Protein AF-A0A968BP22-F1 (afdb_monomer_lite)

Structure (mmCIF, N/CA/C/O backbone):
data_AF-A0A968BP22-F1
#
_entry.id   AF-A0A968BP22-F1
#
loop_
_atom_site.group_PDB
_atom_site.id
_atom_site.type_symbol
_atom_site.label_atom_id
_atom_site.label_alt_id
_atom_site.label_comp_id
_atom_site.label_asym_id
_atom_site.label_entity_id
_atom_site.label_seq_id
_atom_site.pdbx_PDB_ins_code
_atom_site.Cartn_x
_atom_site.Cartn_y
_atom_site.Cartn_z
_atom_site.occupancy
_atom_site.B_iso_or_equiv
_atom_site.auth_seq_id
_atom_site.auth_comp_id
_atom_site.auth_asym_id
_atom_site.auth_atom_id
_atom_site.pdbx_PDB_model_num
ATOM 1 N N . PHE A 1 1 ? -2.699 17.187 -6.566 1.00 51.91 1 PHE A N 1
ATOM 2 C CA . PHE A 1 1 ? -2.874 15.762 -6.263 1.00 51.91 1 PHE A CA 1
ATOM 3 C C . PHE A 1 1 ? -1.518 15.120 -6.425 1.00 51.91 1 PHE A C 1
ATOM 5 O O . PHE A 1 1 ? -1.048 15.002 -7.548 1.00 51.91 1 PHE A O 1
ATOM 12 N N . SER A 1 2 ? -0.834 14.888 -5.310 1.00 63.00 2 SER A N 1
ATOM 13 C CA . SER A 1 2 ? 0.420 14.133 -5.291 1.00 63.00 2 SER A CA 1
ATOM 14 C C . SER A 1 2 ? 0.091 12.638 -5.304 1.00 63.00 2 SER A C 1
ATOM 16 O O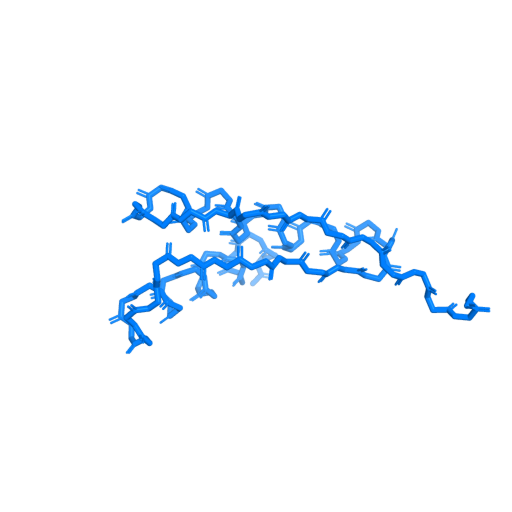 . SER A 1 2 ? -0.964 12.250 -4.804 1.00 63.00 2 SER A O 1
ATOM 18 N N . ASP A 1 3 ? 0.975 11.788 -5.821 1.00 58.75 3 ASP A N 1
ATOM 19 C CA . ASP A 1 3 ? 0.852 10.327 -5.686 1.00 58.75 3 ASP A CA 1
AT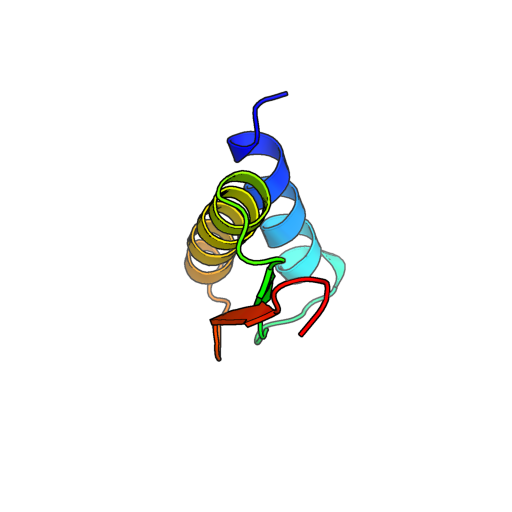OM 20 C C . ASP A 1 3 ? 0.779 9.897 -4.209 1.00 58.75 3 ASP A C 1
ATOM 22 O O . ASP A 1 3 ? 0.058 8.961 -3.861 1.00 58.75 3 ASP A O 1
ATOM 26 N N . GLY A 1 4 ? 1.400 10.688 -3.322 1.00 62.75 4 GLY A N 1
ATOM 27 C CA . GLY A 1 4 ? 1.268 10.564 -1.869 1.00 62.75 4 GLY A CA 1
ATOM 28 C C . GLY A 1 4 ? -0.183 10.649 -1.368 1.00 62.75 4 GLY A C 1
ATOM 29 O O . GLY A 1 4 ? -0.581 9.912 -0.468 1.00 62.75 4 GLY A O 1
ATOM 30 N N . ASP A 1 5 ? -1.003 11.513 -1.978 1.00 77.25 5 ASP A N 1
ATOM 31 C CA . ASP A 1 5 ? -2.412 11.668 -1.595 1.00 77.25 5 ASP A CA 1
ATOM 32 C C . ASP A 1 5 ? -3.235 10.444 -2.017 1.00 77.25 5 ASP A C 1
ATOM 34 O O . ASP A 1 5 ? -4.162 10.044 -1.313 1.00 77.25 5 ASP A O 1
ATOM 38 N N . GLN A 1 6 ? -2.898 9.847 -3.165 1.00 81.19 6 GLN A N 1
ATOM 39 C CA . GLN A 1 6 ? -3.639 8.724 -3.742 1.00 81.19 6 GLN A CA 1
ATOM 40 C C . GLN A 1 6 ? -3.404 7.427 -2.963 1.00 81.19 6 GLN A C 1
ATOM 42 O O . GLN A 1 6 ? -4.374 6.739 -2.639 1.00 81.19 6 GLN A O 1
ATOM 47 N N . GLY A 1 7 ? -2.153 7.126 -2.595 1.00 88.75 7 GLY A N 1
ATOM 48 C CA . GLY A 1 7 ? -1.833 5.942 -1.790 1.00 88.75 7 GLY A CA 1
ATOM 49 C C . GLY A 1 7 ? -2.499 5.976 -0.410 1.00 88.75 7 GLY A C 1
ATOM 50 O O . GLY A 1 7 ? -3.112 4.992 0.005 1.00 88.75 7 GLY A O 1
ATOM 51 N N . ARG A 1 8 ? -2.495 7.136 0.262 1.00 94.06 8 ARG A N 1
ATOM 52 C CA . ARG A 1 8 ? -3.188 7.307 1.550 1.00 94.06 8 ARG A CA 1
ATOM 53 C C . ARG A 1 8 ? -4.701 7.115 1.431 1.00 94.06 8 ARG A C 1
ATOM 55 O O . ARG A 1 8 ? -5.284 6.399 2.240 1.00 94.06 8 ARG A O 1
ATOM 62 N N . MET A 1 9 ? -5.342 7.726 0.430 1.00 95.94 9 MET A N 1
ATOM 63 C CA . MET A 1 9 ? -6.790 7.566 0.226 1.00 95.94 9 MET A CA 1
ATOM 64 C C . MET 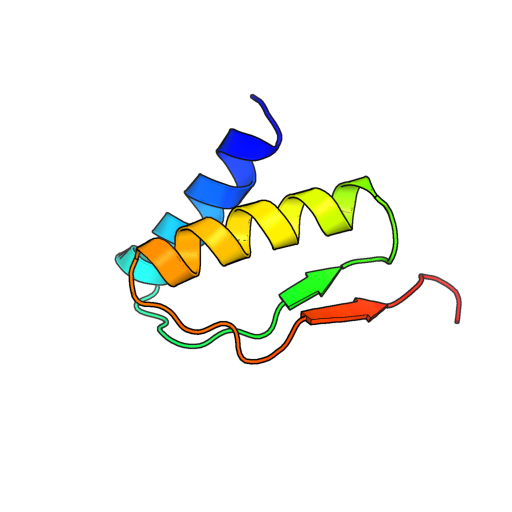A 1 9 ? -7.172 6.104 -0.035 1.00 95.94 9 MET A C 1
ATOM 66 O O . MET A 1 9 ? -8.187 5.638 0.481 1.00 95.94 9 MET A O 1
ATOM 70 N N . ALA A 1 10 ? -6.356 5.370 -0.798 1.00 96.44 10 ALA A N 1
ATOM 71 C CA . ALA A 1 10 ? -6.571 3.946 -1.027 1.00 96.44 10 ALA A CA 1
ATOM 72 C C . ALA A 1 10 ? -6.473 3.140 0.280 1.00 96.44 10 ALA A C 1
ATOM 74 O O . ALA A 1 10 ? -7.371 2.351 0.571 1.00 96.44 10 ALA A O 1
ATOM 75 N N . ALA A 1 11 ? -5.444 3.382 1.100 1.00 97.81 11 ALA A N 1
ATOM 76 C CA . ALA A 1 11 ? -5.277 2.722 2.394 1.00 97.81 11 ALA A CA 1
ATOM 77 C C . ALA A 1 11 ? -6.465 2.973 3.341 1.00 97.81 11 ALA A C 1
ATOM 79 O O . ALA A 1 11 ? -7.014 2.033 3.920 1.00 97.81 11 ALA A O 1
ATOM 80 N N . GLU A 1 12 ? -6.906 4.231 3.454 1.00 97.88 12 GLU A N 1
ATOM 81 C CA . GLU A 1 12 ? -8.057 4.613 4.278 1.00 97.88 12 GLU A CA 1
ATOM 82 C C . GLU A 1 12 ? -9.345 3.940 3.806 1.00 97.88 12 GLU A C 1
ATOM 84 O O . GLU A 1 12 ? -10.104 3.436 4.633 1.00 97.88 12 GLU A O 1
ATOM 89 N N . TYR A 1 13 ? -9.581 3.887 2.495 1.00 98.12 13 TYR A N 1
ATOM 90 C CA . TYR A 1 13 ? -10.756 3.232 1.930 1.00 98.12 13 TYR A CA 1
ATOM 91 C C . TYR A 1 13 ? -10.752 1.720 2.197 1.00 98.12 13 TYR A C 1
ATOM 93 O O . TYR A 1 13 ? -11.736 1.168 2.691 1.00 98.12 13 TYR A O 1
ATOM 101 N N . ILE A 1 14 ? -9.632 1.043 1.933 1.00 98.31 14 ILE A N 1
ATOM 102 C CA . ILE A 1 14 ? -9.501 -0.406 2.141 1.00 98.31 14 ILE A CA 1
ATOM 103 C C . ILE A 1 14 ? -9.718 -0.767 3.617 1.00 98.31 14 ILE A C 1
ATOM 105 O O . ILE A 1 14 ? -10.429 -1.725 3.930 1.00 98.31 14 ILE A O 1
ATOM 109 N N . TYR A 1 15 ? -9.138 -0.000 4.540 1.00 98.56 15 TYR A N 1
ATOM 110 C CA . TYR A 1 15 ? -9.235 -0.311 5.961 1.00 98.56 15 TYR A CA 1
ATOM 111 C C . TYR A 1 15 ? -10.574 0.116 6.576 1.00 98.56 15 TYR A C 1
ATOM 113 O O . TYR A 1 15 ? -11.236 -0.687 7.240 1.00 98.56 15 TYR A O 1
ATOM 121 N N . ASN A 1 16 ? -10.981 1.373 6.390 1.00 98.06 16 ASN A N 1
ATOM 122 C CA . ASN A 1 16 ? -12.127 1.937 7.103 1.00 98.06 16 ASN A CA 1
ATOM 123 C C . ASN A 1 16 ? -13.455 1.612 6.419 1.00 98.06 16 ASN A C 1
ATOM 125 O O . ASN A 1 16 ? -14.411 1.266 7.107 1.00 98.06 16 ASN A O 1
ATOM 129 N N . GLU A 1 17 ? -13.507 1.684 5.087 1.00 98.25 17 GLU A N 1
ATOM 130 C CA . GLU A 1 17 ? -14.752 1.491 4.335 1.00 98.25 17 GLU A CA 1
ATOM 131 C C . GLU A 1 17 ? -14.971 0.021 3.964 1.00 98.25 17 GLU A C 1
ATOM 133 O O . GLU A 1 17 ? -16.063 -0.511 4.156 1.00 98.25 17 GLU A O 1
ATOM 138 N N . LEU A 1 18 ? -13.935 -0.674 3.473 1.00 98.31 18 LEU A N 1
ATOM 139 C CA . LEU A 1 18 ? -14.050 -2.096 3.117 1.00 98.31 18 LEU A CA 1
ATOM 140 C C . LEU A 1 18 ? -13.857 -3.042 4.312 1.00 98.31 18 LEU A C 1
ATOM 142 O O . LEU A 1 18 ? -14.193 -4.222 4.215 1.00 98.31 18 LEU A O 1
ATOM 146 N N . GLY A 1 19 ? -13.314 -2.558 5.435 1.00 98.38 19 GLY A N 1
ATOM 147 C CA . GLY A 1 19 ? -13.082 -3.379 6.628 1.00 98.38 19 GLY A CA 1
ATOM 148 C C . GLY A 1 19 ? -11.991 -4.445 6.459 1.00 98.38 19 GLY A C 1
ATOM 149 O O . GLY A 1 19 ? -11.905 -5.367 7.271 1.00 98.38 19 GLY A O 1
ATOM 150 N N . ILE A 1 20 ? -11.156 -4.341 5.422 1.00 98.69 20 ILE A N 1
ATOM 151 C CA . ILE A 1 20 ? -10.092 -5.306 5.135 1.00 98.69 20 ILE A CA 1
ATOM 152 C C . ILE A 1 20 ? -8.914 -5.053 6.081 1.00 98.69 20 ILE A C 1
ATOM 154 O O . ILE A 1 20 ? -8.598 -3.913 6.425 1.00 98.69 20 ILE A O 1
ATOM 158 N N . ARG A 1 21 ? -8.279 -6.133 6.545 1.00 98.44 21 ARG A N 1
ATOM 159 C CA . ARG A 1 21 ? -7.148 -6.079 7.488 1.00 98.44 21 ARG A CA 1
ATOM 160 C C . ARG A 1 21 ? -5.865 -6.683 6.940 1.00 98.44 21 ARG A C 1
ATOM 162 O O . ARG A 1 21 ? -4.812 -6.419 7.494 1.00 98.44 21 ARG A O 1
ATOM 169 N N . GLN A 1 22 ? -5.951 -7.456 5.863 1.00 98.62 22 GLN A N 1
ATOM 170 C CA . GLN A 1 22 ? -4.805 -8.110 5.245 1.00 98.62 22 GLN A CA 1
ATOM 171 C C . GLN A 1 22 ? -4.893 -7.945 3.730 1.00 98.62 22 GLN A C 1
ATOM 173 O O . GLN A 1 22 ? -5.956 -8.185 3.153 1.00 98.62 22 GLN A O 1
ATOM 178 N N . VAL A 1 23 ? -3.798 -7.530 3.096 1.00 98.00 23 VAL A N 1
ATOM 179 C CA . VAL A 1 23 ? -3.722 -7.322 1.642 1.00 98.00 23 VAL A CA 1
ATOM 180 C C . VAL A 1 23 ? -2.426 -7.881 1.066 1.00 98.00 23 VAL A C 1
ATOM 182 O O . VAL A 1 23 ? -1.419 -7.988 1.757 1.00 98.00 23 VAL A O 1
ATOM 185 N N . VAL A 1 24 ? -2.451 -8.209 -0.222 1.00 97.88 24 VAL A N 1
ATOM 186 C CA . VAL A 1 24 ? -1.256 -8.392 -1.053 1.00 97.88 24 VAL A CA 1
ATOM 187 C C . VAL A 1 24 ? -1.298 -7.304 -2.112 1.00 97.88 24 VAL A C 1
ATOM 189 O O . VAL A 1 24 ? -2.363 -7.043 -2.678 1.00 97.88 24 VAL A O 1
ATOM 192 N N . VAL A 1 25 ? -0.164 -6.661 -2.366 1.00 96.75 25 VAL A N 1
ATOM 193 C CA . VAL A 1 25 ? -0.065 -5.562 -3.328 1.00 96.75 25 VAL A CA 1
ATOM 194 C C . VAL A 1 25 ? 0.744 -5.986 -4.542 1.00 96.75 25 VAL A C 1
ATOM 196 O O . VAL A 1 25 ? 1.694 -6.758 -4.432 1.00 96.75 25 VAL A O 1
ATOM 199 N N . VAL A 1 26 ? 0.351 -5.491 -5.713 1.00 95.12 26 VAL A N 1
ATOM 200 C 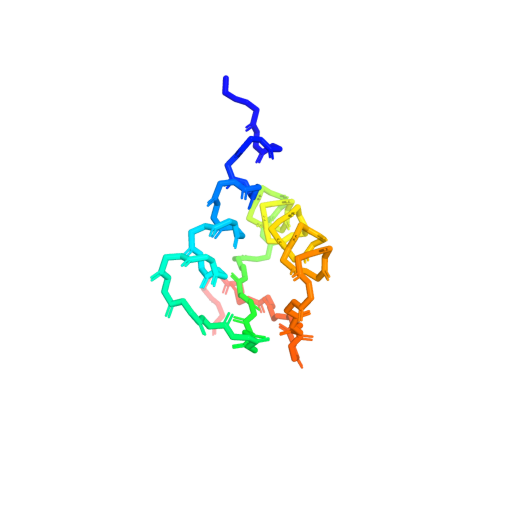CA . VAL A 1 26 ? 1.006 -5.805 -6.985 1.00 95.12 26 VAL A CA 1
ATOM 201 C C . VAL A 1 26 ? 1.204 -4.518 -7.777 1.00 95.12 26 VAL A C 1
ATOM 203 O O . VAL A 1 26 ? 0.291 -3.693 -7.831 1.00 95.12 26 VAL A O 1
ATOM 206 N N . HIS A 1 27 ? 2.365 -4.352 -8.408 1.00 93.31 27 HIS A N 1
ATOM 207 C CA . HIS A 1 27 ? 2.633 -3.258 -9.346 1.00 93.31 27 HIS A CA 1
ATOM 208 C C . HIS A 1 27 ? 3.286 -3.755 -10.639 1.00 93.31 27 HIS A C 1
ATOM 210 O O . HIS A 1 27 ? 3.726 -4.895 -10.736 1.00 93.31 27 HIS A O 1
ATOM 216 N N . ASP A 1 28 ? 3.357 -2.893 -11.648 1.00 90.31 28 ASP A N 1
ATOM 217 C CA . ASP A 1 28 ? 3.809 -3.215 -13.008 1.00 90.31 28 ASP A CA 1
ATOM 218 C C . ASP A 1 28 ? 5.345 -3.247 -13.187 1.00 90.31 28 ASP A C 1
ATOM 220 O O . ASP A 1 28 ? 5.857 -3.247 -14.306 1.00 90.31 28 ASP A O 1
ATOM 224 N N . GLY A 1 29 ? 6.110 -3.205 -12.093 1.00 87.56 29 GLY A N 1
ATOM 225 C CA . GLY A 1 29 ? 7.570 -3.035 -12.117 1.00 87.56 29 GLY A CA 1
ATOM 226 C C . GLY A 1 29 ? 8.048 -1.614 -12.457 1.00 87.56 29 GLY A C 1
ATOM 227 O O . GLY A 1 29 ? 9.237 -1.325 -12.335 1.00 87.56 29 GLY A O 1
ATOM 228 N N . GLY A 1 30 ? 7.151 -0.703 -12.848 1.00 90.06 30 GLY A N 1
ATOM 229 C CA . GLY A 1 30 ? 7.481 0.695 -13.101 1.00 90.06 30 GLY A CA 1
ATOM 230 C C . GLY A 1 30 ? 7.624 1.495 -11.806 1.00 90.06 30 GLY A C 1
ATOM 231 O O . GLY A 1 30 ? 6.896 1.271 -10.841 1.00 90.06 30 GLY A O 1
ATOM 232 N N . ALA A 1 31 ? 8.516 2.493 -11.804 1.00 90.00 31 ALA A N 1
ATOM 233 C CA . ALA A 1 31 ? 8.762 3.349 -10.635 1.00 90.00 31 ALA A CA 1
ATOM 234 C C . ALA A 1 31 ? 7.498 4.080 -10.145 1.00 90.00 31 ALA A C 1
ATOM 236 O O . ALA A 1 31 ? 7.337 4.315 -8.952 1.00 90.00 31 ALA A O 1
ATOM 237 N N . TYR A 1 32 ? 6.589 4.419 -11.066 1.00 87.94 32 TYR A N 1
ATOM 238 C CA . TYR A 1 32 ? 5.313 5.047 -10.729 1.00 87.94 32 TYR A CA 1
ATOM 239 C C . TYR A 1 32 ? 4.392 4.098 -9.955 1.00 87.94 32 TYR A C 1
ATOM 241 O O . TYR A 1 32 ? 3.955 4.422 -8.852 1.00 87.94 32 TYR A O 1
ATOM 249 N N . GLY A 1 33 ? 4.129 2.912 -10.518 1.00 90.88 33 GLY A N 1
ATOM 250 C CA . GLY A 1 33 ? 3.298 1.897 -9.878 1.00 90.88 33 GLY A CA 1
ATOM 251 C C . GLY A 1 33 ? 3.873 1.487 -8.529 1.00 90.88 33 GLY A C 1
ATOM 252 O O . GLY A 1 33 ? 3.137 1.451 -7.550 1.00 90.88 33 GLY A O 1
ATOM 253 N N . GLN A 1 34 ? 5.192 1.284 -8.468 1.00 92.88 34 GLN A N 1
ATOM 254 C CA . GLN A 1 34 ? 5.910 0.967 -7.237 1.00 92.88 34 GLN A CA 1
ATOM 255 C C . GLN A 1 34 ? 5.709 2.042 -6.158 1.00 92.88 34 GLN A C 1
ATOM 257 O O . GLN A 1 34 ? 5.294 1.715 -5.051 1.00 92.88 34 GLN A O 1
ATOM 262 N N . GLY A 1 35 ? 5.914 3.323 -6.478 1.00 92.88 35 GLY A N 1
ATOM 263 C CA . GLY A 1 35 ? 5.738 4.399 -5.498 1.00 92.88 35 GLY A CA 1
ATOM 264 C C . GLY A 1 35 ? 4.311 4.478 -4.940 1.00 92.88 35 GLY A C 1
ATOM 265 O O . GLY A 1 35 ? 4.120 4.760 -3.758 1.00 92.88 35 GLY A O 1
ATOM 266 N N . LEU A 1 36 ? 3.295 4.176 -5.756 1.00 92.88 36 LEU A N 1
ATOM 267 C CA . LEU A 1 36 ? 1.904 4.144 -5.297 1.00 92.88 36 LEU A CA 1
ATOM 268 C C . LEU A 1 36 ? 1.636 3.017 -4.295 1.00 92.88 36 LEU A C 1
ATOM 270 O O . LEU A 1 36 ? 0.993 3.266 -3.272 1.00 92.88 36 LEU A O 1
ATOM 274 N N . VAL A 1 37 ? 2.102 1.792 -4.571 1.00 94.75 37 VAL A N 1
ATOM 275 C CA . VAL A 1 37 ? 1.918 0.680 -3.623 1.00 94.75 37 VAL A CA 1
ATOM 276 C C . VAL A 1 37 ? 2.777 0.846 -2.375 1.00 94.75 37 VAL A C 1
ATOM 278 O O . VAL A 1 37 ? 2.301 0.485 -1.309 1.00 94.75 37 VAL A O 1
ATOM 281 N N . GLU A 1 38 ? 3.964 1.455 -2.455 1.00 95.31 38 GLU A N 1
ATOM 282 C CA . GLU A 1 38 ? 4.774 1.792 -1.273 1.00 95.31 38 GLU A CA 1
ATOM 283 C C . GLU A 1 38 ? 4.023 2.754 -0.340 1.00 95.31 38 GLU A C 1
ATOM 285 O O . GLU A 1 38 ? 3.790 2.430 0.824 1.00 95.31 38 GLU A O 1
ATOM 290 N N . VAL A 1 39 ? 3.537 3.888 -0.861 1.00 95.88 39 VAL A N 1
ATOM 291 C CA . VAL A 1 39 ? 2.767 4.860 -0.064 1.00 95.88 39 VAL A CA 1
ATOM 292 C C . VAL A 1 39 ? 1.497 4.229 0.508 1.00 95.88 39 VAL A C 1
ATOM 294 O O . VAL A 1 39 ? 1.142 4.479 1.661 1.00 95.88 39 VAL A O 1
ATOM 297 N N . MET A 1 40 ? 0.770 3.441 -0.288 1.00 96.69 40 MET A N 1
ATOM 298 C CA . MET A 1 40 ? -0.452 2.788 0.183 1.00 96.69 40 MET A CA 1
ATOM 299 C C . MET A 1 40 ? -0.149 1.799 1.312 1.00 96.69 40 MET A C 1
ATOM 301 O O . MET A 1 40 ? -0.795 1.877 2.356 1.00 96.69 40 MET A O 1
ATOM 305 N N . SER A 1 41 ? 0.857 0.937 1.140 1.00 97.88 41 SER A N 1
ATOM 306 C CA . SER A 1 41 ? 1.288 -0.036 2.147 1.00 97.88 41 SER A CA 1
ATOM 307 C C . SER A 1 41 ? 1.666 0.638 3.464 1.00 97.88 41 SER A C 1
ATOM 309 O O . SER A 1 41 ? 1.114 0.274 4.499 1.00 97.88 41 SER A O 1
ATOM 311 N N . GLU A 1 42 ? 2.506 1.679 3.427 1.00 97.50 42 GLU A N 1
ATOM 312 C CA . GLU A 1 42 ? 2.917 2.419 4.630 1.00 97.50 42 GLU A CA 1
ATOM 313 C C . GLU A 1 42 ? 1.714 2.989 5.401 1.00 97.50 42 GLU A C 1
ATOM 315 O O . GLU A 1 42 ? 1.632 2.889 6.628 1.00 97.50 42 GLU A O 1
ATOM 320 N N . ASN A 1 43 ? 0.742 3.570 4.690 1.00 97.62 43 ASN A N 1
ATOM 321 C CA . ASN A 1 43 ? -0.458 4.119 5.323 1.00 97.62 43 ASN A CA 1
ATOM 322 C C . ASN A 1 43 ? -1.394 3.014 5.840 1.00 97.62 43 ASN A C 1
ATOM 324 O O . ASN A 1 43 ? -1.990 3.171 6.904 1.00 97.62 43 ASN A O 1
ATOM 328 N N . PHE A 1 44 ? -1.530 1.900 5.116 1.00 98.50 44 PHE A N 1
ATOM 329 C CA . PHE A 1 44 ? -2.393 0.783 5.507 1.00 98.50 44 PHE A CA 1
ATOM 330 C C . PHE A 1 44 ? -1.878 0.089 6.771 1.00 98.50 44 PHE A C 1
ATOM 332 O O . PHE A 1 44 ? -2.652 -0.169 7.696 1.00 98.50 44 PHE A O 1
ATOM 339 N N . GLU A 1 45 ? -0.566 -0.132 6.853 1.00 98.25 45 G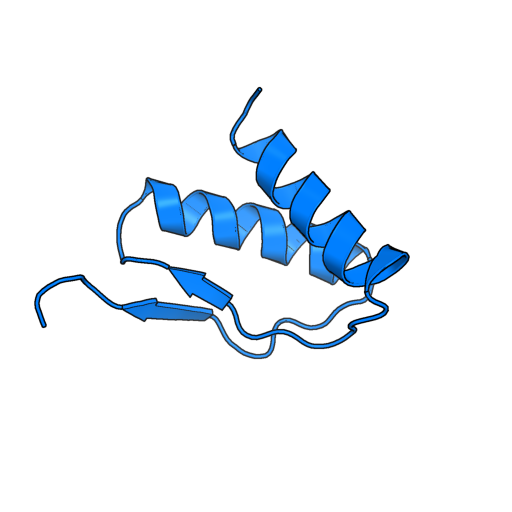LU A N 1
ATOM 340 C CA . GLU A 1 45 ? 0.095 -0.641 8.056 1.00 98.25 45 GLU A CA 1
ATOM 341 C C . GLU A 1 45 ? -0.037 0.340 9.226 1.00 98.25 45 GLU A C 1
ATOM 343 O O . GLU A 1 45 ? -0.338 -0.067 10.350 1.00 98.25 45 GLU A O 1
ATOM 348 N N . GLY A 1 46 ? 0.067 1.647 8.962 1.00 98.00 46 GLY A N 1
ATOM 349 C CA . GLY A 1 46 ? -0.187 2.693 9.957 1.00 98.00 46 GLY A CA 1
ATOM 350 C C . GLY A 1 46 ? -1.608 2.680 10.542 1.00 98.00 46 GLY A C 1
ATOM 351 O O . GLY A 1 46 ? -1.801 3.073 11.694 1.00 98.00 46 GLY A O 1
ATOM 352 N N . LEU A 1 47 ? -2.600 2.190 9.791 1.00 97.88 47 LEU A N 1
ATOM 353 C CA . LEU A 1 47 ? -3.981 2.002 10.259 1.00 97.88 47 LEU A CA 1
ATOM 354 C C . LEU A 1 47 ? -4.180 0.696 11.053 1.00 97.88 47 LEU A C 1
ATOM 356 O O . LEU A 1 47 ? -5.248 0.492 11.634 1.00 97.88 47 LEU A O 1
ATOM 360 N N . GLY A 1 48 ? -3.164 -0.171 11.114 1.00 98.12 48 GLY A N 1
ATOM 361 C CA . GLY A 1 48 ? -3.214 -1.489 11.752 1.00 98.12 48 GLY A CA 1
ATOM 362 C C . GLY A 1 48 ? -3.552 -2.636 10.796 1.00 98.12 48 GLY A C 1
ATOM 363 O O . GLY A 1 48 ? -3.901 -3.724 11.255 1.00 98.12 48 GLY A O 1
ATOM 364 N N . GLY A 1 49 ? -3.506 -2.395 9.484 1.00 98.44 49 GLY A N 1
ATOM 365 C CA . GLY A 1 49 ? -3.560 -3.445 8.473 1.00 98.44 49 GLY A CA 1
ATOM 366 C C . GLY A 1 49 ? -2.222 -4.174 8.325 1.00 98.44 49 GLY A C 1
ATOM 367 O O . GLY A 1 49 ? -1.194 -3.729 8.824 1.00 98.44 49 GLY A O 1
ATOM 368 N N . GLU A 1 50 ? -2.233 -5.303 7.628 1.00 98.62 50 GLU A N 1
ATOM 369 C CA . GLU A 1 50 ? -1.050 -6.118 7.352 1.00 98.62 50 GLU A CA 1
ATOM 370 C C . GLU A 1 50 ? -0.883 -6.307 5.840 1.00 98.62 50 GLU A C 1
ATOM 372 O O . GLU A 1 50 ? -1.814 -6.733 5.145 1.00 98.62 50 GLU A O 1
ATOM 377 N N . VAL A 1 51 ? 0.307 -6.005 5.321 1.00 98.19 51 VAL A N 1
ATOM 378 C CA . VAL A 1 51 ? 0.676 -6.297 3.933 1.00 98.19 51 VAL A CA 1
ATOM 379 C C . VAL A 1 51 ? 1.416 -7.632 3.911 1.00 98.19 51 VAL A C 1
ATOM 381 O O . VAL A 1 51 ? 2.549 -7.750 4.364 1.00 98.19 51 VAL A O 1
ATOM 384 N N . LEU A 1 52 ? 0.757 -8.664 3.389 1.00 98.00 52 LEU A N 1
ATOM 385 C CA . LEU A 1 52 ? 1.263 -10.041 3.379 1.00 98.00 52 LEU A CA 1
ATOM 386 C C . LEU A 1 52 ? 2.312 -10.290 2.288 1.00 98.00 52 LEU A C 1
ATOM 388 O O . LEU A 1 52 ? 3.016 -11.298 2.324 1.00 98.00 52 LEU A O 1
ATOM 392 N N . GLY A 1 53 ? 2.393 -9.401 1.300 1.00 95.38 53 GLY A N 1
ATOM 393 C CA . GLY A 1 53 ? 3.332 -9.514 0.195 1.00 95.38 53 GLY A CA 1
ATOM 394 C C . GLY A 1 53 ? 3.220 -8.352 -0.780 1.00 95.38 53 GLY A C 1
ATOM 395 O O . GLY A 1 53 ? 2.166 -7.721 -0.903 1.00 95.38 53 GLY A O 1
ATOM 396 N N . MET A 1 54 ? 4.325 -8.100 -1.472 1.00 95.25 54 MET A N 1
ATOM 397 C CA . MET A 1 54 ? 4.458 -7.090 -2.509 1.00 95.25 54 MET A CA 1
ATOM 398 C C . MET A 1 54 ? 5.126 -7.732 -3.716 1.00 95.25 54 MET A C 1
ATOM 400 O O . MET A 1 54 ? 6.266 -8.180 -3.624 1.00 95.25 54 MET A O 1
ATOM 404 N N . GLU A 1 55 ? 4.404 -7.779 -4.829 1.00 94.19 55 GLU A N 1
ATOM 405 C CA . GLU A 1 55 ? 4.856 -8.423 -6.060 1.00 94.19 55 GLU A CA 1
ATOM 406 C C . GLU A 1 55 ? 4.976 -7.407 -7.199 1.00 94.19 55 GLU A C 1
ATOM 408 O O . GLU A 1 55 ? 4.181 -6.470 -7.320 1.00 94.19 55 GLU A O 1
ATOM 413 N N . ALA A 1 56 ? 5.949 -7.628 -8.077 1.00 92.81 56 ALA A N 1
ATOM 414 C CA . ALA A 1 56 ? 6.093 -6.888 -9.322 1.00 92.81 56 ALA A CA 1
ATOM 415 C C . ALA A 1 56 ? 5.768 -7.816 -10.498 1.00 92.81 56 ALA A C 1
ATOM 417 O O . ALA A 1 56 ? 6.372 -8.877 -10.634 1.00 92.81 56 ALA A O 1
ATOM 418 N N . ILE A 1 57 ? 4.833 -7.415 -11.361 1.00 87.12 57 ILE A N 1
ATOM 419 C CA . ILE A 1 57 ? 4.518 -8.118 -12.610 1.00 87.12 57 ILE A CA 1
ATOM 420 C C . ILE A 1 57 ? 4.854 -7.192 -13.769 1.00 87.12 57 ILE A C 1
ATOM 422 O O . ILE A 1 57 ? 4.125 -6.242 -14.043 1.00 87.12 57 ILE A O 1
ATOM 426 N N . THR A 1 58 ? 5.952 -7.468 -14.465 1.00 81.88 58 THR A N 1
ATOM 427 C CA . THR A 1 58 ? 6.359 -6.675 -15.625 1.00 81.88 58 THR A CA 1
ATOM 428 C C . THR A 1 58 ? 5.468 -6.997 -16.833 1.00 81.88 58 THR A C 1
ATOM 430 O O . THR A 1 58 ? 5.381 -8.157 -17.237 1.00 81.88 58 THR A O 1
ATOM 433 N N . PRO A 1 59 ? 4.788 -6.008 -17.446 1.00 73.06 59 PRO A N 1
ATOM 434 C CA . PRO A 1 59 ? 3.960 -6.254 -18.621 1.00 73.06 59 PRO A CA 1
ATOM 435 C C . PRO A 1 59 ? 4.794 -6.782 -19.798 1.00 73.06 59 PRO A C 1
ATOM 437 O O . PRO A 1 59 ? 5.675 -6.081 -20.295 1.00 73.06 59 PRO A O 1
ATOM 440 N N . GLY A 1 60 ? 4.477 -7.983 -20.287 1.00 71.56 60 GLY A N 1
ATOM 441 C CA . GLY A 1 60 ? 5.124 -8.580 -21.464 1.00 71.56 60 GLY A CA 1
ATOM 442 C C . GLY A 1 60 ? 6.100 -9.725 -21.176 1.00 71.56 60 GLY A C 1
ATOM 443 O O . GLY A 1 60 ? 6.659 -10.263 -22.132 1.00 71.56 60 GLY A O 1
ATOM 444 N N . GLU A 1 61 ? 6.267 -10.106 -19.909 1.00 56.16 61 GLU A N 1
ATOM 445 C CA . GLU A 1 61 ? 6.747 -11.436 -19.490 1.00 56.16 61 GLU A CA 1
ATOM 446 C C . GLU A 1 61 ? 5.564 -12.389 -19.247 1.00 56.16 61 GLU A C 1
ATOM 448 O O . GLU A 1 61 ? 5.738 -13.606 -19.491 1.00 56.16 61 GLU A O 1
#

Secondary structure (DSSP, 8-state):
--HHHHHHHHHHIIIIIS---EEEEEE-SSHHHHHHHHHHHHHHHHTT-EEEEEEE--TT-

Foldseek 3Di:
DDLLVQLLVLLCCCCPVVVAQEEEEEAQPDPSRVVNPVSNQVNNVVVNHYHPYYYHHHPPD

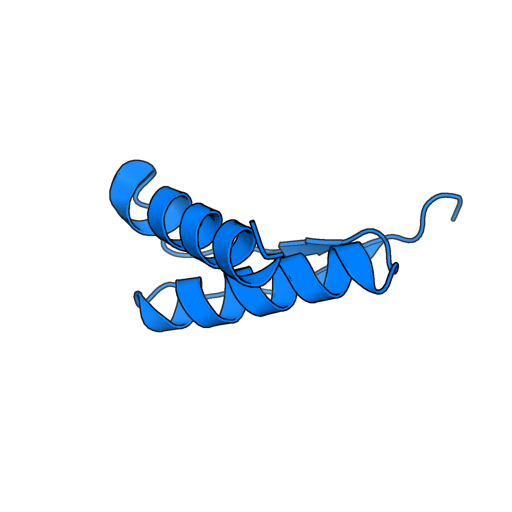pLDDT: mean 91.03, std 11.51, range [51.91, 98.69]

Radius of gyration: 11.56 Å; chains: 1; bounding box: 24×27×33 Å

Sequence (61 aa):
FSDGDQGRMAAEYIYNELGIRQVVVVHDGGAYGQGLVEVMSENFEGLGGEVLGMEAITPGE